Protein AF-A0A8S3WGL8-F1 (afdb_monomer)

Structure (mmCIF, N/CA/C/O backbone):
data_AF-A0A8S3WGL8-F1
#
_entry.id   AF-A0A8S3WGL8-F1
#
loop_
_atom_site.group_PDB
_atom_site.id
_atom_site.type_symbol
_atom_site.label_atom_id
_atom_site.label_alt_id
_atom_site.label_comp_id
_atom_site.label_asym_id
_atom_site.label_entity_id
_atom_site.label_seq_id
_atom_site.pdbx_PDB_ins_code
_atom_site.Cartn_x
_atom_site.Cartn_y
_atom_site.Cartn_z
_atom_site.occupancy
_atom_site.B_iso_or_equiv
_atom_site.auth_seq_id
_atom_site.auth_comp_id
_atom_site.auth_asym_id
_atom_site.auth_atom_id
_atom_site.pdbx_PDB_model_num
ATOM 1 N N . MET A 1 1 ? -26.548 -2.249 -25.557 1.00 45.59 1 MET A N 1
ATOM 2 C CA . MET A 1 1 ? -25.460 -3.125 -25.079 1.00 45.5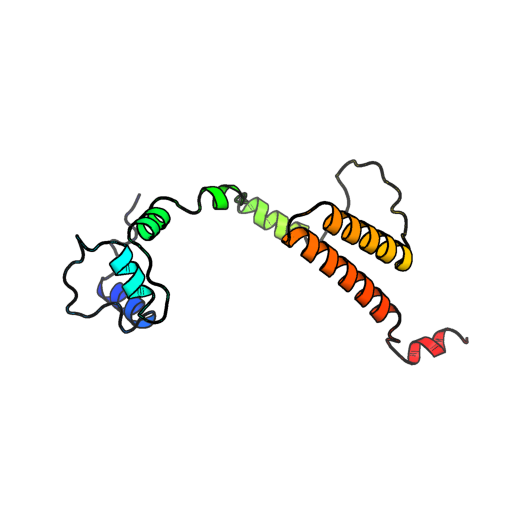9 1 MET A CA 1
ATOM 3 C C . MET A 1 1 ? -25.748 -4.535 -25.557 1.00 45.59 1 MET A C 1
ATOM 5 O O . MET A 1 1 ? -26.813 -5.055 -25.252 1.00 45.59 1 MET A O 1
ATOM 9 N N . ALA A 1 2 ? -24.888 -5.096 -26.409 1.00 48.62 2 ALA A N 1
ATOM 10 C CA . ALA A 1 2 ? -25.060 -6.462 -26.892 1.00 48.62 2 ALA A CA 1
ATOM 11 C C . ALA A 1 2 ? -24.835 -7.428 -25.722 1.00 48.62 2 ALA A C 1
ATOM 13 O O . ALA A 1 2 ? -23.879 -7.272 -24.969 1.00 48.62 2 ALA A O 1
ATOM 14 N N . ASN A 1 3 ? -25.736 -8.391 -25.542 1.00 60.00 3 ASN A N 1
ATOM 15 C CA . ASN A 1 3 ? -25.666 -9.349 -24.446 1.00 60.00 3 ASN A CA 1
ATOM 16 C C . ASN A 1 3 ? -24.610 -10.415 -24.796 1.00 60.00 3 ASN A C 1
ATOM 18 O O . ASN A 1 3 ? -24.931 -11.477 -25.329 1.00 60.00 3 ASN A O 1
ATOM 22 N N . CYS A 1 4 ? -23.331 -10.094 -24.576 1.00 61.06 4 CYS A N 1
ATOM 23 C CA . CYS A 1 4 ? -22.170 -10.924 -24.935 1.00 61.06 4 CYS A CA 1
ATOM 24 C C . CYS A 1 4 ? -22.188 -12.318 -24.275 1.00 61.06 4 CYS A C 1
ATOM 26 O O . CYS A 1 4 ? -21.467 -13.220 -24.694 1.00 61.06 4 CYS A O 1
ATOM 28 N N . SER A 1 5 ? -23.033 -12.506 -23.261 1.00 62.00 5 SER A N 1
ATOM 29 C CA . SER A 1 5 ? -23.250 -13.757 -22.535 1.00 62.00 5 SER A CA 1
ATOM 30 C C . SER A 1 5 ? -24.232 -14.719 -23.217 1.00 62.00 5 SER A C 1
ATOM 32 O O . SER A 1 5 ? -24.219 -15.907 -22.902 1.00 62.00 5 SER A O 1
ATOM 34 N N . ALA A 1 6 ? -25.044 -14.268 -24.183 1.00 66.75 6 ALA A N 1
ATOM 35 C CA . ALA A 1 6 ? -26.105 -15.089 -24.783 1.00 66.75 6 ALA A CA 1
ATOM 36 C C . ALA A 1 6 ? -25.588 -16.296 -25.592 1.00 66.75 6 ALA A C 1
ATOM 38 O O . ALA A 1 6 ? -26.323 -17.256 -25.811 1.00 66.75 6 ALA A O 1
ATOM 39 N N . ASN A 1 7 ? -24.324 -16.265 -26.028 1.00 73.88 7 ASN A N 1
ATOM 40 C CA . ASN A 1 7 ? -23.706 -17.344 -26.806 1.00 73.88 7 ASN A CA 1
ATOM 41 C C . ASN A 1 7 ? -22.939 -18.363 -25.945 1.00 73.88 7 ASN A C 1
ATOM 43 O O . ASN A 1 7 ? -22.407 -19.349 -26.464 1.00 73.88 7 ASN A O 1
ATOM 47 N N . VAL A 1 8 ? -22.850 -18.139 -24.632 1.00 77.88 8 VAL A N 1
ATOM 48 C CA . VAL A 1 8 ? -22.117 -19.030 -23.733 1.00 77.88 8 VAL A CA 1
ATOM 49 C C . VAL A 1 8 ? -23.042 -20.153 -23.275 1.00 77.88 8 VAL A C 1
ATOM 51 O O . VAL A 1 8 ? -24.105 -19.927 -22.704 1.00 77.88 8 VAL A O 1
ATOM 54 N N . LYS A 1 9 ? -22.631 -21.403 -23.507 1.00 83.06 9 LYS A N 1
ATOM 55 C CA . LYS A 1 9 ? -23.386 -22.573 -23.041 1.00 83.06 9 LYS A CA 1
ATOM 56 C C . LYS A 1 9 ? -23.398 -22.603 -21.510 1.00 83.06 9 LYS A C 1
ATOM 58 O O . LYS A 1 9 ? -22.333 -22.588 -20.895 1.00 83.06 9 LYS A O 1
ATOM 63 N N . ALA A 1 10 ? -24.575 -22.774 -20.906 1.00 79.00 10 ALA A N 1
ATOM 64 C CA . ALA A 1 10 ? -24.733 -22.903 -19.452 1.00 79.00 10 ALA A CA 1
ATOM 65 C C . ALA A 1 10 ? -23.841 -24.006 -18.846 1.00 79.00 10 ALA A C 1
ATOM 67 O O . ALA A 1 10 ? -23.271 -23.844 -17.771 1.00 79.00 10 ALA A O 1
ATOM 68 N N . SER A 1 11 ? -23.623 -25.105 -19.577 1.00 79.69 11 SER A N 1
ATOM 69 C CA . SER A 1 11 ? -22.723 -26.183 -19.151 1.00 79.69 11 SER A CA 1
ATOM 70 C C . SER A 1 11 ? -21.254 -25.765 -19.051 1.00 79.69 11 SER A C 1
ATOM 72 O O . SER A 1 11 ? -20.514 -26.351 -18.264 1.00 79.69 11 SER A O 1
ATOM 74 N N . LEU A 1 12 ? -20.818 -24.771 -19.832 1.00 81.50 12 LEU A N 1
ATOM 75 C CA . LEU A 1 12 ? -19.470 -24.216 -19.746 1.00 81.50 12 LEU A CA 1
ATOM 76 C C . LEU A 1 12 ? -19.343 -23.311 -18.518 1.00 81.50 12 LEU A C 1
ATOM 78 O O . LEU A 1 12 ? -18.393 -23.463 -17.760 1.00 81.50 12 LEU A O 1
ATOM 82 N N . ILE A 1 13 ? -20.343 -22.457 -18.279 1.00 78.88 13 ILE A N 1
ATOM 83 C CA . ILE A 1 13 ? -20.420 -21.596 -17.089 1.00 78.88 13 ILE A CA 1
ATOM 84 C C . ILE A 1 13 ? -20.370 -22.453 -15.818 1.00 78.88 13 ILE A C 1
ATOM 86 O O . ILE A 1 13 ? -19.513 -22.244 -14.962 1.00 78.88 13 ILE A O 1
ATOM 90 N N . ASN A 1 14 ? -21.202 -23.494 -15.738 1.00 76.12 14 ASN A N 1
ATOM 91 C CA . ASN A 1 14 ? -21.251 -24.382 -14.575 1.00 76.12 14 ASN A CA 1
ATOM 92 C C . ASN A 1 14 ? -19.921 -25.111 -14.327 1.00 76.12 14 ASN A C 1
ATOM 94 O O . ASN A 1 14 ? -19.530 -25.303 -13.178 1.00 76.12 14 ASN A O 1
ATOM 98 N N . LYS A 1 15 ? -19.198 -25.505 -15.384 1.00 80.44 15 LYS A N 1
ATOM 99 C CA . LYS A 1 15 ? -17.867 -26.119 -15.246 1.00 80.44 15 LYS A CA 1
ATOM 100 C C . LYS A 1 15 ? -16.833 -25.134 -14.707 1.00 80.44 15 LYS A C 1
ATOM 102 O O . LYS A 1 15 ? -16.057 -25.515 -13.833 1.00 80.44 15 LYS A O 1
ATOM 107 N N . SER A 1 16 ? -16.841 -23.893 -15.192 1.00 79.94 16 SER A N 1
ATOM 108 C CA . SER A 1 16 ? -15.930 -22.848 -14.716 1.00 79.94 16 SER A CA 1
ATOM 109 C C . SER A 1 16 ? -16.115 -22.585 -13.221 1.00 79.94 16 SER A C 1
ATOM 111 O O . SER A 1 16 ? -15.141 -22.568 -12.474 1.00 79.94 16 SER A O 1
ATOM 113 N N . TRP A 1 17 ? -17.364 -22.485 -12.759 1.00 76.19 17 TRP A N 1
ATOM 114 C CA . TRP A 1 17 ? -17.659 -22.261 -11.342 1.00 76.19 17 TRP A CA 1
ATOM 115 C C . TRP A 1 17 ? -17.350 -23.471 -10.456 1.00 76.19 17 TRP A C 1
ATOM 117 O O . TRP A 1 17 ? -16.758 -23.294 -9.394 1.00 76.19 17 TRP A O 1
ATOM 127 N N . LYS A 1 18 ? -17.647 -24.704 -10.899 1.00 76.88 18 LYS A N 1
ATOM 128 C CA . LYS A 1 18 ? -17.277 -25.927 -10.155 1.00 76.88 18 LYS A CA 1
ATOM 129 C C . LYS A 1 18 ? -15.760 -26.043 -9.934 1.00 76.88 18 LYS A C 1
ATOM 131 O O . LYS A 1 18 ? -15.344 -26.604 -8.926 1.00 76.88 18 LYS A O 1
ATOM 136 N N . SER A 1 19 ? -14.937 -25.518 -10.847 1.00 78.44 19 SER A N 1
ATOM 137 C CA . SER A 1 19 ? -13.475 -25.520 -10.691 1.00 78.44 19 SER A CA 1
ATOM 138 C C . SER A 1 19 ? -12.977 -24.514 -9.655 1.00 78.44 19 SER A C 1
ATOM 140 O O . SER A 1 19 ? -11.975 -24.779 -8.997 1.00 78.44 19 SER A O 1
ATOM 142 N N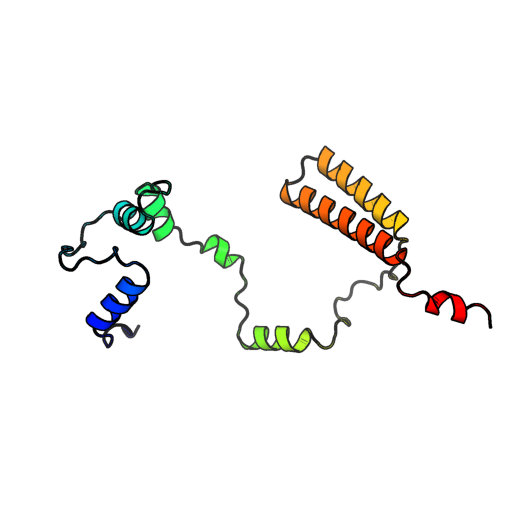 . LEU A 1 20 ? -13.628 -23.355 -9.546 1.00 76.94 20 LEU A N 1
ATOM 143 C CA . LEU A 1 20 ? -13.240 -22.303 -8.605 1.00 76.94 20 LEU A CA 1
ATOM 144 C C . LEU A 1 20 ? -13.791 -22.572 -7.206 1.00 76.94 20 LEU A C 1
ATOM 146 O O . LEU A 1 20 ? -13.126 -22.287 -6.215 1.00 76.94 20 LEU A O 1
ATOM 150 N N . HIS A 1 21 ? -14.990 -23.146 -7.125 1.00 71.69 21 HIS A N 1
ATOM 151 C CA . HIS A 1 21 ? -15.639 -23.442 -5.860 1.00 71.69 21 HIS A CA 1
ATOM 152 C C . HIS A 1 21 ? -16.443 -24.755 -5.949 1.00 71.69 21 HIS A C 1
ATOM 154 O O . HIS A 1 21 ? -17.634 -24.742 -6.279 1.00 71.69 21 HIS A O 1
ATOM 160 N N . PRO A 1 22 ? -15.817 -25.907 -5.628 1.00 70.56 22 PRO A N 1
ATOM 161 C CA . PRO A 1 22 ? -16.401 -27.241 -5.823 1.00 70.56 22 PRO A CA 1
ATOM 162 C C . PRO A 1 22 ? -17.739 -27.503 -5.114 1.00 70.56 22 PRO A C 1
ATOM 164 O O . PRO A 1 22 ? -18.446 -28.432 -5.492 1.00 70.56 22 PRO A O 1
ATOM 167 N N . GLY A 1 23 ? -18.100 -26.699 -4.108 1.00 68.56 23 GLY A N 1
ATOM 168 C CA . GLY A 1 23 ? -19.368 -26.802 -3.372 1.00 68.56 23 GLY A CA 1
ATOM 169 C C . GLY A 1 23 ? -20.367 -25.670 -3.630 1.00 68.56 23 GLY A C 1
ATOM 170 O O . GLY A 1 23 ? -21.372 -25.604 -2.934 1.00 68.56 23 GLY A O 1
ATOM 171 N N . PHE A 1 24 ? -20.089 -24.747 -4.563 1.00 67.62 24 PHE A N 1
ATOM 172 C CA . PHE A 1 24 ? -20.945 -23.566 -4.746 1.00 67.62 24 PHE A CA 1
ATOM 173 C C . PHE A 1 24 ? -22.240 -23.890 -5.489 1.00 67.62 24 PHE A C 1
ATOM 175 O O . PHE A 1 24 ? -23.304 -23.512 -5.019 1.00 67.62 24 PHE A O 1
ATOM 182 N N . LEU A 1 25 ? -22.151 -24.619 -6.605 1.00 65.19 25 LEU A N 1
ATOM 183 C CA . LEU A 1 25 ? -23.302 -25.006 -7.425 1.00 65.19 25 LEU A CA 1
ATOM 184 C C . LEU A 1 25 ? -23.539 -26.507 -7.293 1.00 65.19 25 LEU A C 1
ATOM 186 O O . LEU A 1 25 ? -22.805 -27.320 -7.867 1.00 65.19 25 LEU A O 1
ATOM 190 N N . THR A 1 26 ? -24.571 -26.875 -6.549 1.00 62.56 26 THR A N 1
ATOM 191 C CA . THR A 1 26 ? -25.097 -28.235 -6.549 1.00 62.56 26 THR A CA 1
ATOM 192 C C . THR A 1 26 ? -26.167 -28.344 -7.634 1.00 62.56 26 THR A C 1
ATOM 194 O O . THR A 1 26 ? -26.885 -27.395 -7.924 1.00 62.56 26 THR A O 1
ATOM 197 N N . GLU A 1 27 ? -26.286 -29.504 -8.280 1.00 60.25 27 GLU A N 1
ATOM 198 C CA . GLU A 1 27 ? -27.272 -29.717 -9.361 1.00 60.25 27 GLU A CA 1
ATOM 199 C C . GLU A 1 27 ? -28.739 -29.642 -8.890 1.00 60.25 27 GLU A C 1
ATOM 201 O O . GLU A 1 27 ? -29.640 -29.729 -9.717 1.00 60.25 27 GLU A O 1
ATOM 206 N N . ASN A 1 28 ? -28.968 -29.449 -7.586 1.00 58.50 28 ASN A N 1
ATOM 207 C CA . ASN A 1 28 ? -30.276 -29.357 -6.940 1.00 58.50 28 AS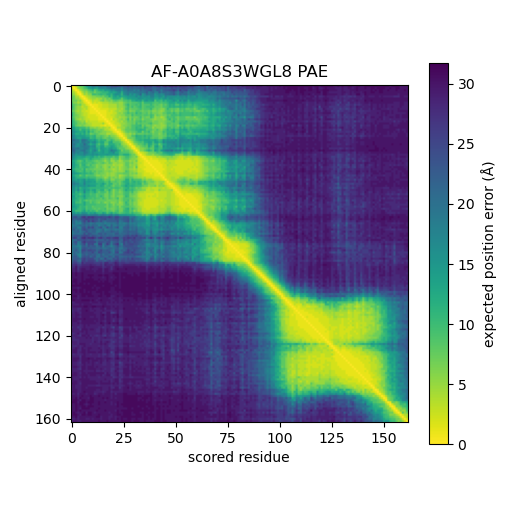N A CA 1
ATOM 208 C C . ASN A 1 28 ? -30.576 -27.961 -6.368 1.00 58.50 28 ASN A C 1
ATOM 210 O O . ASN A 1 28 ? -31.539 -27.822 -5.617 1.00 58.50 28 ASN A O 1
ATOM 214 N N . ASP A 1 29 ? -29.756 -26.948 -6.655 1.00 62.78 29 ASP A N 1
ATOM 215 C CA . ASP A 1 29 ? -30.074 -25.583 -6.234 1.00 62.78 29 ASP A CA 1
ATOM 216 C C . ASP A 1 29 ? -31.291 -25.069 -7.033 1.00 62.78 29 ASP A C 1
ATOM 218 O O . ASP A 1 29 ? -31.271 -25.025 -8.266 1.00 62.78 29 ASP A O 1
ATOM 222 N N . GLU A 1 30 ? -32.377 -24.738 -6.325 1.00 62.03 30 GLU A N 1
ATOM 223 C CA . GLU A 1 30 ? -33.564 -24.074 -6.884 1.00 62.03 30 GLU A CA 1
ATOM 224 C C . GLU A 1 30 ? -33.207 -22.670 -7.407 1.00 62.03 30 GLU A C 1
ATOM 226 O O . GLU A 1 30 ? -32.242 -22.075 -6.923 1.00 62.03 30 GLU A O 1
ATOM 231 N N . PRO A 1 31 ? -33.947 -22.118 -8.391 1.00 62.38 31 PRO A N 1
ATOM 232 C CA . PRO A 1 31 ? -33.697 -20.763 -8.879 1.00 62.38 31 PRO A CA 1
ATOM 233 C C . PRO A 1 31 ? -33.783 -19.757 -7.723 1.00 62.38 31 PRO A C 1
ATOM 235 O O . PRO A 1 31 ? -34.837 -19.556 -7.124 1.00 62.38 31 PRO A O 1
ATOM 238 N N . GLU A 1 32 ? -32.642 -19.148 -7.397 1.00 63.19 32 GLU A N 1
ATOM 239 C CA . GLU A 1 32 ? -32.449 -18.241 -6.262 1.00 63.19 32 GLU A CA 1
ATOM 240 C C . GLU A 1 32 ? -32.954 -16.810 -6.562 1.00 63.19 32 GLU A C 1
ATOM 242 O O . GLU A 1 32 ? -32.300 -15.836 -6.199 1.00 63.19 32 GLU A O 1
ATOM 247 N N . ASP A 1 33 ? -34.112 -16.663 -7.219 1.00 64.56 33 ASP A N 1
ATOM 248 C CA . ASP A 1 33 ? -34.643 -15.348 -7.631 1.00 64.56 33 ASP A CA 1
ATOM 249 C C . ASP A 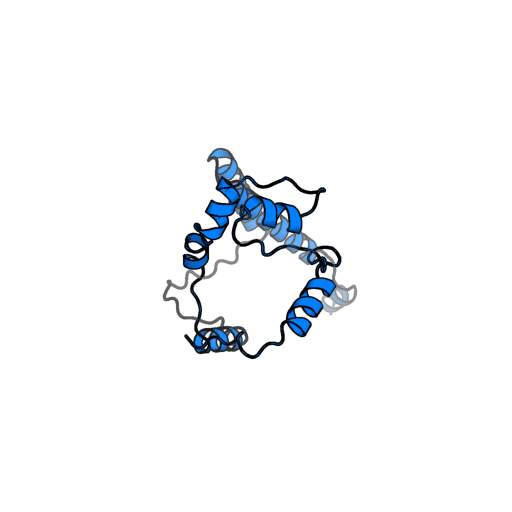1 33 ? -34.977 -14.436 -6.425 1.00 64.56 33 ASP A C 1
ATOM 251 O O . ASP A 1 33 ? -34.916 -13.215 -6.544 1.00 64.56 33 ASP A O 1
ATOM 255 N N . ASP A 1 34 ? -35.247 -15.020 -5.248 1.00 69.50 34 ASP A N 1
ATOM 256 C CA . ASP A 1 34 ? -35.646 -14.311 -4.017 1.00 69.50 34 ASP A CA 1
ATOM 257 C C . ASP A 1 34 ? -34.645 -14.469 -2.847 1.00 69.50 34 ASP A C 1
ATOM 259 O O . ASP A 1 34 ? -34.992 -14.267 -1.677 1.00 69.50 34 ASP A O 1
ATOM 263 N N . VAL A 1 35 ? -33.398 -14.878 -3.106 1.00 80.12 35 VAL A N 1
ATOM 264 C CA . VAL A 1 35 ? -32.416 -15.092 -2.027 1.00 80.12 35 VAL A CA 1
ATOM 265 C C . VAL A 1 35 ? -31.761 -13.766 -1.602 1.00 80.12 35 VAL A C 1
ATOM 267 O O . VAL A 1 35 ? -31.171 -13.090 -2.443 1.00 80.12 35 VAL A O 1
ATOM 270 N N . PRO A 1 36 ? -31.788 -13.399 -0.298 1.00 85.69 36 PRO A N 1
ATOM 271 C CA . PRO A 1 36 ? -31.110 -12.201 0.199 1.00 85.69 36 PRO A CA 1
ATOM 272 C C . PRO A 1 36 ? -29.606 -12.224 -0.087 1.00 85.69 36 PRO A C 1
ATOM 274 O O . PRO A 1 36 ? -28.954 -13.269 0.020 1.00 85.69 36 PRO A O 1
ATOM 277 N N . LEU A 1 37 ? -29.037 -11.063 -0.403 1.00 86.19 37 LEU A N 1
ATOM 278 C CA . LEU A 1 37 ? -27.677 -10.954 -0.919 1.00 86.19 37 LEU A CA 1
ATOM 279 C C . LEU A 1 37 ? -26.629 -11.405 0.109 1.00 86.19 37 LEU A C 1
ATOM 281 O O . LEU A 1 37 ? -25.653 -12.069 -0.249 1.00 86.19 37 LEU A O 1
ATOM 285 N N . ALA A 1 38 ? -26.854 -11.151 1.400 1.00 86.31 38 ALA A N 1
ATOM 286 C CA . ALA A 1 38 ? -25.973 -11.639 2.457 1.00 86.31 38 ALA A CA 1
ATOM 287 C C . ALA A 1 38 ? -25.918 -13.165 2.511 1.00 86.31 38 ALA A C 1
ATOM 289 O O . ALA A 1 38 ? -24.858 -13.731 2.773 1.00 86.31 38 ALA A O 1
ATOM 290 N N . LYS A 1 39 ? -27.025 -13.860 2.224 1.00 85.50 39 LYS A N 1
ATOM 291 C CA . LYS A 1 39 ? -27.045 -15.328 2.211 1.00 85.50 39 LYS A CA 1
ATOM 292 C C . LYS A 1 39 ? -26.159 -15.879 1.090 1.00 85.50 39 LYS A C 1
ATOM 294 O O . LYS A 1 39 ? -25.443 -16.853 1.320 1.00 85.50 39 LYS A O 1
ATOM 299 N N . LEU A 1 40 ? -26.145 -15.224 -0.073 1.00 84.50 40 LEU A N 1
ATOM 300 C CA . LEU A 1 40 ? -25.267 -15.577 -1.194 1.00 84.50 40 LEU A CA 1
ATOM 301 C C . LEU A 1 40 ? -23.792 -15.319 -0.864 1.00 84.50 40 LEU A C 1
ATOM 303 O O . LEU A 1 40 ? -22.950 -16.199 -1.049 1.00 84.50 40 LEU A O 1
ATOM 307 N N . PHE A 1 41 ? -23.474 -14.149 -0.309 1.00 85.44 41 PHE A N 1
ATOM 308 C CA . PHE A 1 41 ? -22.104 -13.817 0.091 1.00 85.44 41 PHE A CA 1
ATOM 309 C C . PHE A 1 41 ? -21.562 -14.751 1.167 1.00 85.44 41 PHE A C 1
ATOM 311 O O . PHE A 1 41 ? -20.430 -15.219 1.075 1.00 85.44 41 PHE A O 1
ATOM 318 N N . ASN A 1 42 ? -22.376 -15.066 2.168 1.00 85.44 42 ASN A N 1
ATOM 319 C CA . ASN A 1 42 ? -21.986 -15.961 3.246 1.00 85.44 42 ASN A CA 1
ATOM 320 C C . ASN A 1 42 ? -21.826 -17.411 2.765 1.00 85.44 42 ASN A C 1
ATOM 322 O O . ASN A 1 42 ? -20.947 -18.124 3.251 1.00 85.44 42 ASN A O 1
ATOM 326 N N . ARG A 1 43 ? -22.606 -17.834 1.758 1.00 80.69 43 ARG A N 1
ATOM 327 C CA . ARG A 1 43 ? -22.416 -19.112 1.051 1.00 80.69 43 ARG A CA 1
ATOM 328 C C . ARG A 1 43 ? -21.084 -19.149 0.295 1.00 80.69 43 ARG A C 1
ATOM 330 O O . ARG A 1 43 ? -20.427 -20.187 0.302 1.00 80.69 43 ARG A O 1
ATOM 337 N N . LEU A 1 44 ? -20.684 -18.038 -0.328 1.00 79.69 44 LEU A N 1
ATOM 338 C CA . LEU A 1 44 ? -19.414 -17.921 -1.054 1.00 79.69 44 LEU A CA 1
ATOM 339 C C . LEU A 1 44 ? -18.199 -17.873 -0.116 1.00 79.69 44 LEU A C 1
ATOM 341 O O . LEU A 1 44 ? -17.174 -18.478 -0.409 1.00 79.69 44 LEU A O 1
ATOM 345 N N . ARG A 1 45 ? -18.309 -17.149 1.002 1.00 79.00 45 ARG A N 1
ATOM 346 C CA . ARG A 1 45 ? -17.220 -16.977 1.974 1.00 79.00 45 ARG A CA 1
ATOM 347 C C . ARG A 1 45 ? -16.995 -18.239 2.823 1.00 79.00 45 ARG A C 1
ATOM 349 O O . ARG A 1 45 ? -15.881 -18.525 3.244 1.00 79.00 45 ARG A O 1
ATOM 356 N N . GLY A 1 46 ? -18.044 -19.037 3.021 1.00 73.69 46 GLY A N 1
ATOM 357 C CA . GLY A 1 46 ? -17.993 -20.256 3.823 1.00 73.69 46 GLY A CA 1
ATOM 358 C C . GLY A 1 46 ? -18.049 -19.982 5.330 1.00 73.69 46 GLY A C 1
ATOM 359 O O . GLY A 1 46 ? -18.054 -18.844 5.792 1.00 73.69 46 GLY A O 1
ATOM 360 N N . SER A 1 47 ? -18.119 -21.053 6.124 1.00 70.12 47 SER A N 1
ATOM 361 C CA . SER A 1 47 ? -18.400 -20.973 7.569 1.00 70.12 47 SER A CA 1
ATOM 362 C C . SER A 1 47 ? -17.236 -20.482 8.440 1.00 70.12 47 SER A C 1
ATOM 364 O O . SER A 1 47 ? -17.420 -20.312 9.642 1.00 70.12 47 SER A O 1
ATOM 366 N N . ASN A 1 48 ? -16.038 -20.317 7.872 1.00 72.88 48 ASN A N 1
ATOM 367 C CA . ASN A 1 48 ? -14.825 -19.984 8.628 1.00 72.88 48 ASN A CA 1
ATOM 368 C C . ASN A 1 48 ? -14.613 -18.476 8.798 1.00 72.88 48 ASN A C 1
ATOM 370 O O . ASN A 1 48 ? -13.803 -18.072 9.629 1.00 72.88 48 ASN A O 1
ATOM 374 N N . ASP A 1 49 ? -15.341 -17.665 8.034 1.00 78.44 49 ASP A N 1
ATOM 375 C CA . ASP A 1 49 ? -15.180 -16.220 8.014 1.00 78.44 49 ASP A CA 1
ATOM 376 C C . ASP A 1 49 ? -16.361 -15.488 8.669 1.00 78.44 49 ASP A C 1
ATOM 378 O O . ASP A 1 49 ? -17.474 -16.028 8.754 1.00 78.44 49 ASP A O 1
ATOM 382 N N . PRO A 1 50 ? -16.150 -14.230 9.107 1.00 84.56 50 PRO A N 1
ATOM 383 C CA . PRO A 1 50 ? -17.216 -13.388 9.626 1.00 84.56 50 PRO A CA 1
ATOM 384 C C . PRO A 1 50 ? -18.349 -13.259 8.607 1.00 84.56 50 PRO A C 1
ATOM 386 O O . PRO A 1 50 ? -18.121 -12.924 7.439 1.00 84.56 50 PRO A O 1
ATOM 389 N N . GLN A 1 51 ? -19.564 -13.532 9.075 1.00 85.81 51 GLN A N 1
ATOM 390 C CA . GLN A 1 51 ? -20.782 -13.434 8.282 1.00 85.81 51 GLN A CA 1
ATOM 391 C C . GLN A 1 51 ? -21.122 -11.964 8.042 1.00 85.81 51 GLN A C 1
ATOM 393 O O . GLN A 1 51 ? -21.113 -11.172 8.984 1.00 85.81 51 GLN A O 1
ATOM 398 N N . ILE A 1 52 ? -21.449 -11.615 6.800 1.00 88.62 52 ILE A N 1
ATOM 399 C CA . ILE A 1 52 ? -21.891 -10.264 6.453 1.00 88.62 52 ILE A CA 1
ATOM 400 C C . ILE A 1 52 ? -23.381 -10.098 6.742 1.00 88.62 52 ILE A C 1
ATOM 402 O O . ILE A 1 52 ? -24.165 -11.044 6.593 1.00 88.62 52 ILE A O 1
ATOM 406 N N . SER A 1 53 ? -23.768 -8.889 7.142 1.00 89.56 53 SER A N 1
ATOM 407 C CA . SER A 1 53 ? -25.172 -8.492 7.291 1.00 89.56 53 SER A CA 1
ATOM 408 C C . SER A 1 53 ? -25.797 -8.166 5.931 1.00 89.56 53 SER A C 1
ATOM 410 O O . SER A 1 53 ? -25.096 -7.762 5.008 1.00 89.56 53 SER A O 1
ATOM 412 N N . GLU A 1 54 ? -27.124 -8.267 5.809 1.00 90.06 54 GLU A N 1
ATOM 413 C CA . GLU A 1 54 ? -27.841 -7.848 4.592 1.00 90.06 54 GLU A CA 1
ATOM 414 C C . GLU A 1 54 ? -27.617 -6.363 4.288 1.00 90.06 54 GLU A C 1
ATOM 416 O O . GLU A 1 54 ? -27.432 -6.002 3.134 1.00 90.06 54 GLU A O 1
ATOM 421 N N . ALA A 1 55 ? -27.549 -5.508 5.312 1.00 87.69 55 ALA A N 1
ATOM 422 C CA . ALA A 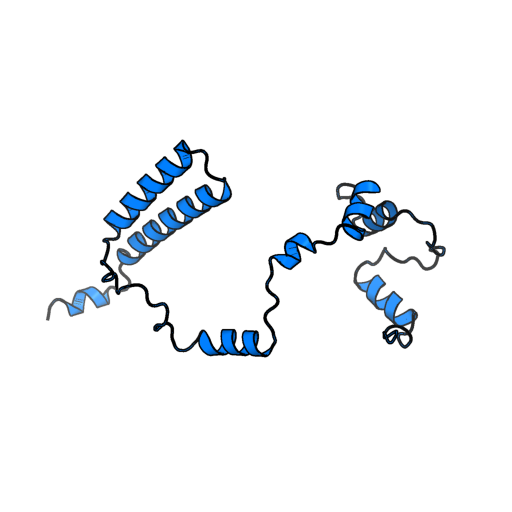1 55 ? -27.280 -4.083 5.116 1.00 87.69 55 ALA A CA 1
ATOM 423 C C . ALA A 1 55 ? -25.891 -3.834 4.502 1.00 87.69 55 ALA A C 1
ATOM 425 O O . ALA A 1 55 ? -25.766 -3.044 3.574 1.00 87.69 55 ALA A O 1
ATOM 426 N N . GLU A 1 56 ? -24.875 -4.558 4.976 1.00 86.19 56 GLU A N 1
ATOM 427 C CA . GLU A 1 56 ? -23.498 -4.482 4.473 1.00 86.19 56 GLU A CA 1
ATOM 428 C C . GLU A 1 56 ? -23.395 -5.064 3.055 1.00 86.19 56 GLU A C 1
ATOM 430 O O . GLU A 1 56 ? -22.756 -4.487 2.182 1.00 86.19 56 GLU A O 1
ATOM 435 N N . ALA A 1 57 ? -24.100 -6.167 2.786 1.00 87.75 57 ALA A N 1
ATOM 436 C CA . ALA A 1 57 ? -24.173 -6.764 1.456 1.00 87.75 57 ALA A CA 1
ATOM 437 C C . ALA A 1 57 ? -24.771 -5.792 0.423 1.00 87.75 57 ALA A C 1
ATOM 439 O O . ALA A 1 57 ? -24.242 -5.641 -0.679 1.00 87.75 57 ALA A O 1
ATOM 440 N N . GLN A 1 58 ? -25.868 -5.121 0.787 1.00 86.94 58 GLN A N 1
ATOM 441 C CA . GLN A 1 58 ? -26.529 -4.125 -0.059 1.00 86.94 58 GLN A CA 1
ATOM 442 C C . GLN A 1 58 ? -25.677 -2.863 -0.226 1.00 86.94 58 GLN A C 1
ATOM 444 O O . GLN A 1 58 ? -25.636 -2.295 -1.319 1.00 86.94 58 GLN A O 1
ATOM 449 N N . GLU A 1 59 ? -24.966 -2.449 0.826 1.00 84.88 59 GLU A N 1
ATOM 450 C CA . GLU A 1 59 ? -23.992 -1.360 0.763 1.00 84.88 59 GLU A CA 1
ATOM 451 C C . GLU A 1 59 ? -22.862 -1.682 -0.216 1.00 84.88 59 GLU A C 1
ATOM 453 O O . GLU A 1 59 ? -22.509 -0.823 -1.003 1.00 84.88 59 GLU A O 1
ATOM 458 N N . TRP A 1 60 ? -22.356 -2.914 -0.276 1.00 83.25 60 TRP A N 1
ATOM 459 C CA . TRP A 1 60 ? -21.327 -3.284 -1.257 1.00 83.25 60 TRP A CA 1
ATOM 460 C C . TRP A 1 60 ? -21.868 -3.360 -2.689 1.00 83.25 60 TRP A C 1
ATOM 462 O O . TRP A 1 60 ? -21.153 -3.053 -3.641 1.00 83.25 60 TRP A O 1
ATOM 472 N N . ALA A 1 61 ? -23.123 -3.785 -2.861 1.00 81.38 61 ALA A N 1
ATOM 473 C CA . ALA A 1 61 ? -23.756 -3.862 -4.177 1.00 81.38 61 ALA A CA 1
ATOM 474 C C . ALA A 1 61 ? -24.164 -2.492 -4.738 1.00 81.38 61 ALA A C 1
ATOM 476 O O . ALA A 1 61 ? -24.187 -2.317 -5.955 1.00 81.38 61 ALA A O 1
ATOM 477 N N . THR A 1 62 ? -24.504 -1.543 -3.864 1.00 79.69 62 THR A N 1
ATOM 478 C CA . THR A 1 62 ? -25.027 -0.219 -4.247 1.00 79.69 62 THR A CA 1
ATOM 479 C C . THR A 1 62 ? -23.985 0.881 -4.076 1.00 79.69 62 THR A C 1
ATOM 481 O O . THR A 1 62 ? -23.850 1.761 -4.920 1.00 79.69 62 THR A O 1
ATOM 484 N N . GLY A 1 63 ? -23.245 0.838 -2.974 1.00 65.38 63 GLY A N 1
ATOM 485 C CA . GLY A 1 63 ? -22.081 1.662 -2.690 1.00 65.38 63 GLY A CA 1
ATOM 486 C C . GLY A 1 63 ? -20.875 1.051 -3.376 1.00 65.38 63 GLY A C 1
ATOM 487 O O . GLY A 1 63 ? -20.003 0.459 -2.742 1.00 65.38 63 GLY A O 1
ATOM 488 N N . GLY A 1 64 ? -20.846 1.168 -4.702 1.00 57.81 64 GLY A N 1
ATOM 489 C CA . GLY A 1 64 ? -19.646 0.841 -5.445 1.00 57.81 64 GLY A CA 1
ATOM 490 C C . GLY A 1 64 ? -18.463 1.616 -4.866 1.00 57.81 64 GLY A C 1
ATOM 491 O O . GLY A 1 64 ? -18.606 2.742 -4.381 1.00 57.81 64 GLY A O 1
ATOM 492 N N . ALA A 1 65 ? -17.268 1.041 -4.983 1.00 56.84 65 ALA A N 1
ATOM 493 C CA . ALA A 1 65 ? -15.997 1.713 -4.729 1.00 56.84 65 ALA A CA 1
ATOM 494 C C . ALA A 1 65 ? -15.775 2.929 -5.655 1.00 56.84 65 ALA A C 1
ATOM 496 O O . ALA A 1 65 ? -14.647 3.336 -5.862 1.00 56.84 65 ALA A O 1
ATOM 497 N N . GLU A 1 66 ? -16.821 3.498 -6.252 1.00 57.62 66 GLU A N 1
ATOM 498 C CA . GLU A 1 66 ? -16.807 4.578 -7.226 1.00 57.62 66 GLU A CA 1
ATOM 499 C C . GLU A 1 66 ? -16.158 5.833 -6.652 1.00 57.62 66 GLU A C 1
ATOM 501 O O . GLU A 1 66 ? -15.400 6.487 -7.353 1.00 57.62 66 GLU A O 1
ATOM 506 N N . SER A 1 67 ? -16.361 6.126 -5.364 1.00 59.81 67 SER A N 1
ATOM 507 C CA . SER A 1 67 ? -15.681 7.243 -4.697 1.00 59.81 67 SER A CA 1
ATOM 508 C C . SER A 1 67 ? -14.171 7.016 -4.526 1.00 59.81 67 SER A C 1
ATOM 510 O O . SER A 1 67 ? -13.407 7.980 -4.564 1.00 59.81 67 SER A O 1
ATOM 512 N N . GLU A 1 68 ? -13.726 5.763 -4.377 1.00 60.72 68 GLU A N 1
ATOM 513 C CA . GLU A 1 68 ? -12.308 5.365 -4.371 1.00 60.72 68 GLU A CA 1
ATOM 514 C C . GLU A 1 68 ? -11.745 5.258 -5.799 1.00 60.72 68 GLU A C 1
ATOM 516 O O . GLU A 1 68 ? -10.615 5.658 -6.056 1.00 60.72 68 GLU A O 1
ATOM 521 N N . LEU A 1 69 ? -12.542 4.774 -6.753 1.00 59.16 69 LEU A N 1
ATOM 522 C CA . LEU A 1 69 ? -12.217 4.668 -8.177 1.00 59.16 69 LEU A CA 1
ATOM 523 C C . LEU A 1 69 ? -12.083 6.040 -8.824 1.00 59.16 69 LEU A C 1
ATOM 525 O O . LEU A 1 69 ? -11.242 6.217 -9.693 1.00 59.16 69 LEU A O 1
ATOM 529 N N . GLN A 1 70 ? -12.836 7.032 -8.353 1.00 58.41 70 GLN A N 1
ATOM 530 C CA . GLN A 1 70 ? -12.714 8.418 -8.789 1.00 58.41 70 GLN A CA 1
ATOM 531 C C . GLN A 1 70 ? -11.399 9.068 -8.331 1.00 58.41 70 GLN A C 1
ATOM 533 O O . GLN A 1 70 ? -11.044 10.130 -8.838 1.00 58.41 70 GLN A O 1
ATOM 538 N N . ARG A 1 71 ? -10.654 8.437 -7.406 1.00 56.19 71 ARG A N 1
ATOM 539 C CA . ARG A 1 71 ? -9.273 8.827 -7.078 1.00 56.19 71 ARG A CA 1
ATOM 540 C C . ARG A 1 71 ? -8.243 8.243 -8.042 1.00 56.19 71 ARG A C 1
ATOM 542 O O . ARG A 1 71 ? -7.119 8.735 -8.073 1.00 56.19 71 ARG A O 1
ATOM 549 N N . TYR A 1 72 ? -8.592 7.197 -8.787 1.00 64.06 72 TYR A 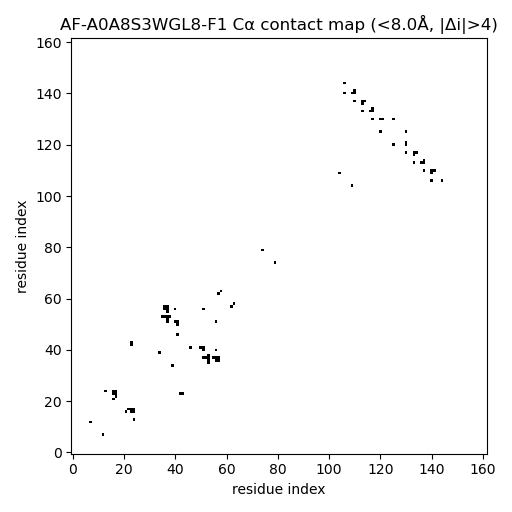N 1
ATOM 550 C CA . TYR A 1 72 ? -7.728 6.653 -9.822 1.00 64.06 72 TYR A CA 1
ATOM 551 C C . TYR A 1 72 ? -8.047 7.370 -11.131 1.00 64.06 72 TYR A C 1
ATOM 553 O O . TYR A 1 72 ? -9.076 7.133 -11.762 1.00 64.06 72 TYR A O 1
ATOM 561 N N . GLU A 1 73 ? -7.160 8.277 -11.527 1.00 66.56 73 GLU A N 1
ATOM 562 C CA . GLU A 1 73 ? -7.193 8.859 -12.861 1.00 66.56 73 GLU A CA 1
ATOM 563 C C . GLU A 1 73 ? -6.925 7.734 -13.867 1.00 66.56 73 GLU A C 1
ATOM 565 O O . GLU A 1 73 ? -5.848 7.136 -13.897 1.00 66.56 73 GLU A O 1
ATOM 570 N N . GLY A 1 74 ? -7.961 7.361 -14.618 1.00 70.69 74 GLY A N 1
ATOM 571 C CA . GLY A 1 74 ? -7.855 6.350 -15.657 1.00 70.69 74 GLY A CA 1
ATOM 572 C C . GLY A 1 74 ? -7.030 6.907 -16.803 1.00 70.69 74 GLY A C 1
ATOM 573 O O . GLY A 1 74 ? -7.584 7.583 -17.666 1.00 70.69 74 GLY A O 1
ATOM 574 N N . LEU A 1 75 ? -5.726 6.637 -16.791 1.00 78.25 75 LEU A N 1
ATOM 575 C CA . LEU A 1 75 ? -4.851 6.962 -17.911 1.00 78.25 75 LEU A CA 1
ATOM 576 C C . LEU A 1 75 ? -5.366 6.261 -19.167 1.00 78.25 75 LEU A C 1
ATOM 578 O O . LEU A 1 75 ? -5.732 5.081 -19.132 1.00 78.25 75 LEU A O 1
ATOM 582 N N . ASN A 1 76 ? -5.406 6.991 -20.274 1.00 81.44 76 ASN A N 1
ATOM 583 C CA . ASN A 1 76 ? -5.762 6.418 -21.561 1.00 81.44 76 ASN A CA 1
ATOM 584 C C . ASN A 1 76 ? -4.601 5.571 -22.122 1.00 81.44 76 ASN A C 1
ATOM 586 O O . ASN A 1 76 ? -3.457 5.693 -21.685 1.00 81.44 76 ASN A O 1
ATOM 590 N N . ASP A 1 77 ? -4.882 4.708 -23.100 1.00 81.75 77 ASP A N 1
ATOM 591 C CA . ASP A 1 77 ? -3.885 3.782 -23.659 1.00 81.75 77 ASP A CA 1
ATOM 592 C C . ASP A 1 77 ? -2.616 4.497 -24.171 1.00 81.75 77 ASP A C 1
ATOM 594 O O . ASP A 1 77 ? -1.513 3.970 -24.034 1.00 81.75 77 ASP A O 1
ATOM 598 N N . GLU A 1 78 ? -2.744 5.708 -24.722 1.00 82.50 78 GLU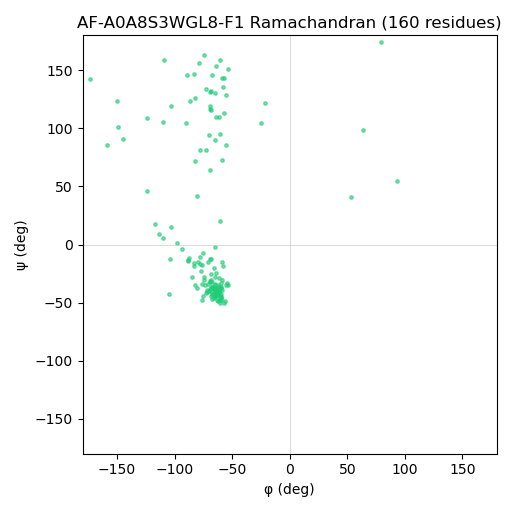 A N 1
ATOM 599 C CA . GLU A 1 78 ? -1.625 6.521 -25.215 1.00 82.50 78 GLU A CA 1
ATOM 600 C C . GLU A 1 78 ? -0.798 7.087 -24.052 1.00 82.50 78 GLU A C 1
ATOM 602 O O . GLU A 1 78 ? 0.429 7.065 -24.108 1.00 82.50 78 GLU A O 1
ATOM 607 N N . GLU A 1 79 ? -1.447 7.515 -22.966 1.00 82.50 79 GLU A N 1
ATOM 608 C CA . GLU A 1 79 ? -0.792 7.959 -21.725 1.00 82.50 79 GLU A CA 1
ATOM 609 C C . GLU A 1 79 ? -0.073 6.812 -21.011 1.00 82.50 79 GLU A C 1
ATOM 611 O O . GLU A 1 79 ? 1.020 7.007 -20.483 1.00 82.50 79 GLU A O 1
ATOM 616 N N . ILE A 1 80 ? -0.639 5.603 -21.035 1.00 81.38 80 ILE A N 1
ATOM 617 C CA . ILE A 1 80 ? 0.006 4.402 -20.491 1.00 81.38 80 ILE A CA 1
ATOM 618 C C . ILE A 1 80 ? 1.252 4.060 -21.313 1.00 81.38 80 ILE A C 1
ATOM 620 O O . ILE A 1 80 ? 2.311 3.796 -20.746 1.00 81.38 80 ILE A O 1
ATOM 624 N N . VAL A 1 81 ? 1.151 4.084 -22.646 1.00 84.44 81 VAL A N 1
ATOM 625 C CA . VAL A 1 81 ? 2.299 3.833 -23.530 1.00 84.44 81 VAL A CA 1
ATOM 626 C C . VAL A 1 81 ? 3.373 4.902 -23.338 1.00 84.44 81 VAL A C 1
ATOM 628 O O . VAL A 1 81 ? 4.547 4.556 -23.258 1.00 84.44 81 VAL A O 1
ATOM 631 N N . LEU A 1 82 ? 2.994 6.173 -23.198 1.00 78.31 82 LEU A N 1
ATOM 632 C CA . LEU A 1 82 ? 3.935 7.258 -22.919 1.00 78.31 82 LEU A CA 1
ATOM 633 C C . LEU A 1 82 ? 4.598 7.112 -21.548 1.00 78.31 82 LEU A C 1
ATOM 635 O O . LEU A 1 82 ? 5.812 7.232 -21.478 1.00 78.31 82 LEU A O 1
ATOM 639 N N . ALA A 1 83 ? 3.862 6.783 -20.483 1.00 74.56 83 ALA A N 1
ATOM 640 C CA . ALA A 1 83 ? 4.452 6.536 -19.165 1.00 74.56 83 ALA A CA 1
ATOM 641 C C . ALA A 1 83 ? 5.471 5.384 -19.208 1.00 74.56 83 ALA A C 1
ATOM 643 O O . ALA A 1 83 ? 6.571 5.507 -18.681 1.00 74.56 83 ALA A O 1
ATOM 644 N N . VAL A 1 84 ? 5.147 4.300 -19.919 1.00 75.62 84 VAL A N 1
ATOM 645 C CA . VAL A 1 84 ? 6.049 3.150 -20.088 1.00 75.62 84 VAL A CA 1
ATOM 646 C C . VAL A 1 84 ? 7.261 3.488 -20.966 1.00 75.62 84 VAL A C 1
ATOM 648 O O . VAL A 1 84 ? 8.336 2.935 -20.757 1.00 75.62 84 VAL A O 1
ATOM 651 N N . MET A 1 85 ? 7.113 4.378 -21.950 1.00 69.38 85 MET A N 1
ATOM 652 C CA . MET A 1 85 ? 8.205 4.777 -22.846 1.00 69.38 85 MET A CA 1
ATOM 653 C C . MET A 1 85 ? 9.084 5.906 -22.285 1.00 69.38 85 MET A C 1
ATOM 655 O O . MET A 1 85 ? 10.260 5.962 -22.630 1.00 69.38 85 MET A O 1
ATOM 659 N N . CYS A 1 86 ? 8.550 6.783 -21.432 1.00 60.84 86 CYS A N 1
ATOM 660 C CA . CYS A 1 86 ? 9.274 7.898 -20.808 1.00 60.84 86 CYS A CA 1
ATOM 661 C C . CYS A 1 86 ? 9.978 7.516 -19.495 1.00 60.84 86 CYS A C 1
ATOM 663 O O . CYS A 1 86 ? 10.799 8.286 -19.005 1.00 60.84 86 CYS A O 1
ATOM 665 N N . GLU A 1 87 ? 9.701 6.345 -18.911 1.00 56.38 87 GLU A N 1
ATOM 666 C CA . GLU A 1 87 ? 10.412 5.886 -17.706 1.00 56.38 87 GLU A CA 1
ATOM 667 C C . GLU A 1 87 ? 11.875 5.478 -17.966 1.00 56.38 87 GLU A C 1
ATOM 669 O O . GLU A 1 87 ? 12.650 5.415 -17.010 1.00 56.38 87 GLU A O 1
ATOM 674 N N . ASP A 1 88 ? 12.280 5.271 -19.227 1.00 54.97 88 ASP A N 1
ATOM 675 C CA . ASP A 1 88 ? 13.652 4.862 -19.574 1.00 54.97 88 ASP A CA 1
ATOM 676 C C . ASP A 1 88 ? 14.543 5.982 -20.146 1.00 54.97 88 ASP A C 1
ATOM 678 O O . ASP A 1 88 ? 15.759 5.816 -20.159 1.00 54.97 88 ASP A O 1
ATOM 682 N N . ASP A 1 89 ? 14.003 7.144 -20.529 1.00 56.06 89 ASP A N 1
ATOM 683 C CA . ASP A 1 89 ? 14.796 8.287 -20.999 1.00 56.06 89 ASP A CA 1
ATOM 684 C C . ASP A 1 89 ? 14.075 9.608 -20.660 1.00 56.06 89 ASP A C 1
ATOM 686 O O . ASP A 1 89 ? 12.948 9.827 -21.086 1.00 56.06 89 ASP A O 1
ATOM 690 N N . GLU A 1 90 ? 14.757 10.504 -19.933 1.00 56.34 90 GLU A N 1
ATOM 691 C CA . GLU A 1 90 ? 14.317 11.857 -19.513 1.00 56.34 90 GLU A CA 1
ATOM 692 C C . GLU A 1 90 ? 13.644 11.996 -18.127 1.00 56.34 90 GLU A C 1
ATOM 694 O O . GLU A 1 90 ? 12.658 12.702 -17.938 1.00 56.34 90 GLU A O 1
ATOM 699 N N . GLN A 1 91 ? 14.331 11.534 -17.072 1.00 49.69 91 GLN A N 1
ATOM 700 C CA . GLN A 1 91 ? 14.417 12.350 -15.846 1.00 49.69 91 GLN A CA 1
ATOM 701 C C . GLN A 1 91 ? 15.293 13.588 -16.107 1.00 49.69 91 GLN A C 1
ATOM 703 O O . GLN A 1 91 ? 16.370 13.705 -15.535 1.00 49.69 91 GLN A O 1
ATOM 708 N N . ASN A 1 92 ? 14.875 14.487 -17.000 1.00 52.75 92 ASN A N 1
ATOM 709 C CA . ASN A 1 92 ? 15.450 15.824 -17.145 1.00 52.75 92 ASN A CA 1
ATOM 710 C C . ASN A 1 92 ? 14.363 16.800 -17.627 1.00 52.75 92 ASN A C 1
ATOM 712 O O . ASN A 1 92 ? 14.058 16.861 -18.808 1.00 52.75 92 ASN A O 1
ATOM 716 N N . GLU A 1 93 ? 13.852 17.574 -16.668 1.00 51.28 93 GLU A N 1
ATOM 717 C CA . GLU A 1 93 ? 13.383 18.960 -16.830 1.00 51.28 93 GLU A CA 1
ATOM 718 C C . GLU A 1 93 ? 12.189 19.253 -17.761 1.00 51.28 93 GLU A C 1
ATOM 720 O O . GLU A 1 93 ? 12.360 19.564 -18.931 1.00 51.28 93 GLU A O 1
ATOM 725 N N . ASP A 1 94 ? 10.998 19.396 -17.167 1.00 46.34 94 ASP A N 1
ATOM 726 C CA . ASP A 1 94 ? 10.332 20.712 -17.131 1.00 46.34 94 ASP A CA 1
ATOM 727 C C . ASP A 1 94 ? 9.293 20.765 -15.999 1.00 46.34 94 ASP A C 1
ATOM 729 O O . ASP A 1 94 ? 8.102 20.508 -16.157 1.00 46.34 94 ASP A O 1
ATOM 733 N N . ASN A 1 95 ? 9.763 21.110 -14.807 1.00 42.81 95 ASN A N 1
ATOM 734 C CA . ASN A 1 95 ? 8.970 21.969 -13.951 1.00 42.81 95 ASN A CA 1
ATOM 735 C C . ASN A 1 95 ? 9.892 23.137 -13.646 1.00 42.81 95 ASN A C 1
ATOM 737 O O . ASN A 1 95 ? 10.898 22.954 -12.961 1.00 42.81 95 ASN A O 1
ATOM 741 N N . SER A 1 96 ? 9.582 24.301 -14.213 1.00 47.25 96 SER A N 1
ATOM 742 C CA . SER A 1 96 ? 10.200 25.588 -13.902 1.00 47.25 96 SER A CA 1
ATOM 743 C C . SER A 1 96 ? 10.006 25.931 -12.419 1.00 47.25 96 SER A C 1
ATOM 745 O O . SER A 1 96 ? 9.240 26.817 -12.041 1.00 47.25 96 SER A O 1
ATOM 747 N N . VAL A 1 97 ? 10.733 25.226 -11.568 1.00 45.41 97 VAL A N 1
ATOM 748 C CA . VAL A 1 97 ? 11.091 25.622 -10.221 1.00 45.41 97 VAL A CA 1
ATOM 749 C C . VAL A 1 97 ? 12.538 26.051 -10.365 1.00 45.41 97 VAL A C 1
ATOM 751 O O . VAL A 1 97 ? 13.360 25.267 -10.833 1.00 45.41 97 VAL A O 1
ATOM 754 N N . GLU A 1 98 ? 12.806 27.318 -10.052 1.00 49.34 98 GLU A N 1
ATOM 755 C CA . GLU A 1 98 ? 14.140 27.860 -9.783 1.00 49.34 98 GLU A CA 1
ATOM 756 C C . GLU A 1 98 ? 15.093 26.731 -9.382 1.00 49.34 98 GLU A C 1
ATOM 758 O O . GLU A 1 98 ? 14.776 26.009 -8.435 1.00 49.34 98 GLU A O 1
ATOM 763 N N . ASP A 1 99 ? 16.197 26.551 -10.120 1.00 46.03 99 ASP A N 1
ATOM 764 C CA . ASP A 1 99 ? 17.282 25.632 -9.770 1.00 46.03 99 ASP A CA 1
ATOM 765 C C . ASP A 1 99 ? 17.759 25.995 -8.362 1.00 46.03 99 ASP A C 1
ATOM 767 O O . ASP A 1 99 ? 18.652 26.820 -8.143 1.00 46.03 99 ASP A O 1
ATOM 771 N N . LEU A 1 100 ? 17.074 25.430 -7.369 1.00 51.62 100 LEU A N 1
ATOM 772 C CA . LEU A 1 100 ? 17.451 25.459 -5.981 1.00 51.62 100 LEU A CA 1
ATOM 773 C C . LEU A 1 100 ? 18.627 24.511 -5.925 1.00 51.62 100 LEU A C 1
ATOM 775 O O . LEU A 1 100 ? 18.451 23.337 -5.597 1.00 51.62 100 LEU A O 1
ATOM 779 N N . ALA A 1 101 ? 19.789 25.049 -6.314 1.00 58.09 101 ALA A N 1
ATOM 780 C CA . ALA A 1 101 ? 21.084 24.403 -6.370 1.00 58.09 101 ALA A CA 1
ATOM 781 C C . ALA A 1 101 ? 21.096 23.249 -5.382 1.00 58.09 101 ALA A C 1
ATOM 783 O O . ALA A 1 101 ? 21.087 23.479 -4.167 1.00 58.09 101 ALA A O 1
ATOM 784 N N . SER A 1 102 ? 20.992 22.029 -5.909 1.00 58.34 102 SER A N 1
ATOM 785 C CA . SER A 1 102 ? 20.684 20.847 -5.114 1.00 58.34 102 SER A CA 1
ATOM 786 C C . SER A 1 102 ? 21.782 20.668 -4.068 1.00 58.34 102 SER A C 1
ATOM 788 O O . SER A 1 102 ? 22.884 20.171 -4.320 1.00 58.34 102 SER A O 1
ATOM 790 N N . LYS A 1 103 ? 21.519 21.191 -2.866 1.00 69.56 103 LYS A N 1
ATOM 791 C CA . LYS A 1 103 ? 22.519 21.273 -1.812 1.00 69.56 103 LYS A CA 1
ATOM 792 C C . LYS A 1 103 ? 22.782 19.845 -1.379 1.00 69.56 103 LYS A C 1
ATOM 794 O O . LYS A 1 103 ? 21.886 19.173 -0.876 1.00 69.56 103 LYS A O 1
ATOM 799 N N . LYS A 1 104 ? 24.008 19.364 -1.592 1.00 72.00 104 LYS A N 1
ATOM 800 C CA . LYS A 1 104 ? 24.436 18.041 -1.125 1.00 72.00 104 LYS A CA 1
ATOM 801 C C . LYS A 1 104 ? 24.417 18.032 0.402 1.00 72.00 104 LYS A C 1
ATOM 803 O O . LYS A 1 104 ? 25.402 18.389 1.043 1.00 72.00 104 LYS A O 1
ATOM 808 N N . VAL A 1 105 ? 23.276 17.661 0.971 1.00 75.19 105 VAL A N 1
ATOM 809 C CA . VAL A 1 105 ? 23.101 17.453 2.407 1.00 75.19 105 VAL A CA 1
ATOM 810 C C . VAL A 1 105 ? 23.894 16.211 2.795 1.00 75.19 105 VAL A C 1
ATOM 812 O O . VAL A 1 105 ? 23.822 15.172 2.134 1.00 75.19 105 VAL A O 1
ATOM 815 N N . ALA A 1 106 ? 24.692 16.308 3.855 1.00 80.69 106 ALA A N 1
ATOM 816 C CA . ALA A 1 106 ? 25.429 15.152 4.345 1.00 80.69 106 ALA A CA 1
ATOM 817 C C . ALA A 1 106 ? 24.458 14.107 4.921 1.00 80.69 106 ALA A C 1
ATOM 819 O O . ALA A 1 106 ? 23.483 14.456 5.581 1.00 80.69 106 ALA A O 1
ATOM 820 N N . ASN A 1 107 ? 24.764 12.812 4.784 1.00 76.06 107 ASN A N 1
ATOM 821 C CA . ASN A 1 107 ? 23.917 11.744 5.341 1.00 76.06 107 ASN A CA 1
ATOM 822 C C . ASN A 1 107 ? 23.646 11.917 6.850 1.00 76.06 107 ASN A C 1
ATOM 824 O O . ASN A 1 107 ? 22.576 11.568 7.335 1.00 76.06 107 ASN A O 1
ATOM 828 N N . SER A 1 108 ? 24.599 12.463 7.614 1.00 78.94 108 SER A N 1
ATOM 829 C CA . SER A 1 108 ? 24.409 12.770 9.039 1.00 78.94 108 SER A CA 1
ATOM 830 C C . SER A 1 108 ? 23.408 13.899 9.288 1.00 78.94 108 SER A C 1
ATOM 832 O O . SER A 1 108 ? 22.658 13.841 10.257 1.00 78.94 108 SER A O 1
ATOM 834 N N . GLU A 1 109 ? 23.399 14.908 8.422 1.00 83.69 109 GLU A N 1
ATOM 835 C CA . GLU A 1 109 ? 22.489 16.052 8.486 1.00 83.69 109 GLU A CA 1
ATOM 836 C C . GLU A 1 109 ? 21.072 15.632 8.078 1.00 83.69 109 GLU A C 1
ATOM 838 O O . GLU A 1 109 ? 20.119 15.941 8.788 1.00 83.69 109 GLU A O 1
ATOM 843 N N . ALA A 1 110 ? 20.945 14.804 7.035 1.00 83.00 110 ALA A N 1
ATOM 844 C CA . ALA A 1 110 ? 19.676 14.204 6.624 1.00 83.00 110 ALA A CA 1
ATOM 845 C C . ALA A 1 110 ? 19.046 13.343 7.737 1.00 83.00 110 ALA A C 1
ATOM 847 O O . ALA A 1 110 ? 17.865 13.490 8.043 1.00 83.00 110 ALA A O 1
ATOM 848 N N . VAL A 1 111 ? 19.835 12.488 8.404 1.00 84.25 111 VAL A N 1
ATOM 849 C CA . VAL A 1 111 ? 19.352 11.697 9.555 1.00 84.25 111 VAL A CA 1
ATOM 850 C C . VAL A 1 111 ? 18.921 12.603 10.715 1.00 84.25 111 VAL A C 1
ATOM 852 O O . VAL A 1 111 ? 17.928 12.315 11.380 1.00 84.25 111 VAL A O 1
ATOM 855 N N . GLY A 1 112 ? 19.644 13.699 10.963 1.00 87.62 112 GLY A N 1
ATOM 856 C CA . GLY A 1 112 ? 19.274 14.690 11.976 1.00 87.62 112 GLY A CA 1
ATOM 857 C C . GLY A 1 112 ? 17.930 15.355 11.677 1.00 87.62 112 GLY A C 1
ATOM 858 O O . GLY A 1 112 ? 17.055 15.373 12.540 1.00 87.62 112 GLY A O 1
ATOM 859 N N . ALA A 1 113 ? 17.743 15.825 10.443 1.00 88.56 113 ALA A N 1
ATOM 860 C CA . ALA A 1 113 ? 16.501 16.447 9.997 1.00 88.56 113 ALA A CA 1
ATOM 861 C C . ALA A 1 113 ? 15.303 15.488 10.099 1.00 88.56 113 ALA A C 1
ATOM 863 O O . ALA A 1 113 ? 14.267 15.866 10.642 1.00 88.56 113 ALA A O 1
ATOM 864 N N . LEU A 1 114 ? 15.463 14.228 9.672 1.00 89.38 114 LEU A N 1
ATOM 865 C CA . LEU A 1 114 ? 14.405 13.213 9.759 1.00 89.38 114 LEU A CA 1
ATOM 866 C C . LEU A 1 114 ? 14.027 12.872 11.207 1.00 89.38 114 LEU A C 1
ATOM 868 O O . LEU A 1 114 ? 12.850 12.698 11.502 1.00 89.38 114 LEU A O 1
ATOM 872 N N . ASN A 1 115 ? 14.992 12.815 12.130 1.00 90.19 115 ASN A N 1
ATOM 873 C CA . ASN A 1 115 ? 14.696 12.599 13.551 1.00 90.19 115 ASN A CA 1
ATOM 874 C C . ASN A 1 115 ? 13.921 13.768 14.172 1.00 90.19 115 ASN A C 1
ATOM 876 O O . ASN A 1 115 ? 13.034 13.544 14.994 1.00 90.19 115 ASN A O 1
ATOM 880 N N . THR A 1 116 ? 14.246 15.005 13.789 1.00 93.12 116 THR A N 1
ATOM 881 C CA . THR A 1 116 ? 13.511 16.193 14.241 1.00 93.12 116 THR A CA 1
ATOM 882 C C . THR A 1 116 ? 12.098 16.223 13.663 1.00 93.12 116 THR A C 1
ATOM 884 O O . THR A 1 116 ? 11.154 16.461 14.409 1.00 93.12 116 THR A O 1
ATOM 887 N N . ALA A 1 117 ? 11.939 15.923 12.370 1.00 91.38 117 ALA A N 1
ATOM 888 C CA . ALA A 1 117 ? 10.630 15.842 11.723 1.00 91.38 117 ALA A CA 1
ATOM 889 C C . ALA A 1 117 ? 9.748 14.753 12.350 1.00 91.38 117 ALA A C 1
ATOM 891 O O . ALA A 1 117 ? 8.570 14.984 12.593 1.00 91.38 117 ALA A O 1
ATOM 892 N N . LEU A 1 118 ? 10.328 13.594 12.676 1.00 90.75 118 LEU A N 1
ATOM 893 C CA . LEU A 1 118 ? 9.609 12.494 13.316 1.00 90.75 118 LEU A CA 1
ATOM 894 C C . LEU A 1 118 ? 9.129 12.859 14.727 1.00 90.75 118 LEU A C 1
ATOM 896 O O . LEU A 1 118 ? 7.970 12.617 15.036 1.00 90.75 118 LEU A O 1
ATOM 900 N N . LYS A 1 119 ? 9.972 13.500 15.550 1.00 91.19 119 LYS A N 1
ATOM 901 C CA . LYS A 1 119 ? 9.542 14.016 16.863 1.00 91.19 119 LYS A CA 1
ATOM 902 C C . LYS A 1 119 ? 8.422 15.040 16.734 1.00 91.19 119 LYS A C 1
ATOM 904 O O . LYS A 1 119 ? 7.443 14.974 17.459 1.00 91.19 119 LYS A O 1
ATOM 909 N N . TRP A 1 120 ? 8.563 15.966 15.791 1.00 93.31 120 TRP A N 1
ATOM 910 C CA . TRP A 1 120 ? 7.544 16.978 15.556 1.00 93.31 120 TRP A CA 1
ATOM 911 C C . TRP A 1 120 ? 6.217 16.348 15.105 1.00 93.31 120 TRP A C 1
ATOM 913 O O . TRP A 1 120 ? 5.170 16.739 15.603 1.00 93.31 120 TRP A O 1
ATOM 923 N N . ALA A 1 121 ? 6.247 15.334 14.236 1.00 90.19 121 ALA A N 1
ATOM 924 C CA . ALA A 1 121 ? 5.050 14.607 13.814 1.00 90.19 121 ALA A CA 1
ATOM 925 C C . ALA A 1 121 ? 4.393 13.824 14.968 1.00 90.19 121 ALA A C 1
ATOM 927 O O . ALA A 1 121 ? 3.170 13.820 15.082 1.00 90.19 121 ALA A O 1
ATOM 928 N N . GLU A 1 122 ? 5.196 13.204 15.843 1.00 88.12 122 GLU A N 1
ATOM 929 C CA . GLU A 1 122 ? 4.717 12.507 17.048 1.00 88.12 122 GLU A CA 1
ATOM 930 C C . GLU A 1 122 ? 4.066 13.481 18.053 1.00 88.12 122 GLU A C 1
ATOM 932 O O . GLU A 1 122 ? 3.036 13.149 18.634 1.00 88.12 122 GLU A O 1
ATOM 937 N N . ASP A 1 123 ? 4.608 14.695 18.204 1.00 90.31 123 ASP A N 1
ATOM 938 C CA . ASP A 1 123 ? 4.080 15.730 19.107 1.00 90.31 123 ASP A CA 1
ATOM 939 C C . ASP A 1 123 ? 2.832 16.457 18.558 1.00 90.31 123 ASP A C 1
ATOM 941 O O . ASP A 1 123 ? 2.072 17.038 19.332 1.00 90.31 123 ASP A O 1
ATOM 945 N N . ASN A 1 124 ? 2.617 16.456 17.235 1.00 90.38 124 ASN A N 1
ATOM 946 C CA . ASN A 1 124 ? 1.493 17.137 16.570 1.00 90.38 124 ASN A CA 1
ATOM 947 C C . ASN A 1 124 ? 0.367 16.176 16.131 1.00 90.38 124 ASN A C 1
ATOM 949 O O . ASN A 1 124 ? -0.473 16.568 15.326 1.00 90.38 124 ASN A O 1
ATOM 953 N N . GLU A 1 125 ? 0.347 14.939 16.643 1.00 86.19 125 GLU A N 1
ATOM 954 C CA . GLU A 1 125 ? -0.697 13.928 16.377 1.00 86.19 125 GLU A CA 1
ATOM 955 C C . GLU A 1 125 ? -0.959 13.665 14.876 1.00 86.19 125 GLU A C 1
ATOM 957 O O . GLU A 1 125 ? -2.101 13.516 14.443 1.00 86.19 125 GLU A O 1
ATOM 962 N N . PHE A 1 126 ? 0.107 13.599 14.068 1.00 85.31 126 PHE A N 1
ATOM 963 C CA . PHE A 1 126 ? 0.010 13.253 12.642 1.00 85.31 126 PHE A CA 1
ATOM 964 C C . PHE A 1 126 ? -0.584 11.857 12.420 1.00 85.31 126 PHE A C 1
ATOM 966 O O . PHE A 1 126 ? -0.530 10.991 13.300 1.00 85.31 126 PHE A O 1
ATOM 973 N N . ASP A 1 127 ? -1.114 11.623 11.214 1.00 89.69 127 ASP A N 1
ATOM 974 C CA . ASP A 1 127 ? -1.710 10.337 10.879 1.00 89.69 127 ASP A CA 1
ATOM 975 C C . ASP A 1 127 ? -0.702 9.189 11.065 1.00 89.69 127 ASP A C 1
ATOM 977 O O . ASP A 1 127 ? 0.502 9.296 10.791 1.00 89.69 127 ASP A O 1
ATOM 981 N N . SER A 1 128 ? -1.209 8.049 11.535 1.00 88.19 128 SER A N 1
ATOM 982 C CA . SER A 1 128 ? -0.370 6.893 11.851 1.00 88.19 128 SER A CA 1
ATOM 983 C C . SER A 1 128 ? 0.412 6.398 10.631 1.00 88.19 128 SER A C 1
ATOM 985 O O . SER A 1 128 ? 1.554 5.948 10.778 1.00 88.19 128 SER A O 1
ATOM 987 N N . HIS A 1 129 ? -0.153 6.501 9.425 1.00 89.50 129 HIS A N 1
ATOM 988 C CA . HIS A 1 129 ? 0.530 6.104 8.198 1.00 89.50 129 HIS A CA 1
ATOM 989 C C . HIS A 1 129 ? 1.688 7.051 7.859 1.00 89.50 129 HIS A C 1
ATOM 991 O O . HIS A 1 129 ? 2.759 6.577 7.466 1.00 89.50 129 HIS A O 1
ATOM 997 N N . GLU A 1 130 ? 1.529 8.355 8.088 1.00 87.44 130 GLU A N 1
ATOM 998 C CA . GLU A 1 130 ? 2.566 9.368 7.851 1.00 87.44 130 GLU A CA 1
ATOM 999 C C . GLU A 1 130 ? 3.747 9.210 8.819 1.00 87.44 130 GLU A C 1
ATOM 1001 O O . GLU A 1 130 ? 4.912 9.212 8.405 1.00 87.44 130 GLU A O 1
ATOM 1006 N N . VAL A 1 131 ? 3.472 8.958 10.103 1.00 90.06 131 VAL A N 1
ATOM 1007 C CA . VAL A 1 131 ? 4.514 8.696 11.111 1.00 90.06 131 VAL A CA 1
ATOM 1008 C C . VAL A 1 131 ? 5.285 7.408 10.791 1.00 90.06 131 VAL A C 1
ATOM 1010 O O . VAL A 1 131 ? 6.517 7.361 10.894 1.00 90.06 131 VAL A O 1
ATOM 1013 N N . ILE A 1 132 ? 4.591 6.348 10.359 1.00 92.19 132 ILE A N 1
ATOM 1014 C CA . ILE A 1 132 ? 5.229 5.094 9.927 1.00 92.19 132 ILE A CA 1
ATOM 1015 C C . ILE A 1 132 ? 6.100 5.325 8.686 1.00 92.19 132 ILE A C 1
ATOM 1017 O O . ILE A 1 132 ? 7.203 4.775 8.603 1.00 92.19 132 ILE A O 1
ATOM 1021 N N . PHE A 1 133 ? 5.641 6.141 7.738 1.00 90.56 133 PHE A N 1
ATOM 1022 C CA . PHE A 1 133 ? 6.399 6.482 6.539 1.00 90.56 133 PHE A CA 1
ATOM 1023 C C . PHE A 1 133 ? 7.696 7.234 6.872 1.00 90.56 133 PHE A C 1
ATOM 1025 O O . PHE A 1 133 ? 8.773 6.818 6.434 1.00 90.56 133 PHE A O 1
ATOM 1032 N N . LEU A 1 134 ? 7.633 8.254 7.734 1.00 90.56 134 LEU A N 1
ATOM 1033 C CA . LEU A 1 134 ? 8.817 8.981 8.210 1.00 90.56 134 LEU A CA 1
ATOM 1034 C C . LEU A 1 134 ? 9.822 8.058 8.913 1.00 90.56 134 LEU A C 1
ATOM 1036 O O . LEU A 1 134 ? 11.035 8.170 8.709 1.00 90.56 134 LEU A O 1
ATOM 1040 N N . ARG A 1 135 ? 9.329 7.094 9.699 1.00 91.06 135 ARG A N 1
ATOM 1041 C CA . ARG A 1 135 ? 10.172 6.100 10.374 1.00 91.06 135 ARG A CA 1
ATOM 1042 C C . ARG A 1 135 ? 10.909 5.207 9.373 1.00 91.06 135 ARG A C 1
ATOM 1044 O O . ARG A 1 135 ? 12.118 5.020 9.501 1.00 91.06 135 ARG A O 1
ATOM 1051 N N . ARG A 1 136 ? 10.211 4.727 8.339 1.00 92.25 136 ARG A N 1
ATOM 1052 C CA . ARG A 1 136 ? 10.805 3.920 7.258 1.00 92.25 136 ARG A CA 1
ATOM 1053 C C . ARG A 1 136 ? 11.858 4.697 6.472 1.00 92.25 136 ARG A C 1
ATOM 1055 O O . ARG A 1 136 ? 12.923 4.151 6.195 1.00 92.25 136 ARG A O 1
ATOM 1062 N N . LEU A 1 137 ? 11.596 5.965 6.152 1.00 89.38 137 LEU A N 1
ATOM 1063 C CA . LEU A 1 137 ? 12.564 6.831 5.471 1.00 89.38 137 LEU A CA 1
ATOM 1064 C C . LEU A 1 137 ? 13.844 7.003 6.292 1.00 89.38 137 LEU A C 1
ATOM 1066 O O . LEU A 1 137 ? 14.944 6.817 5.772 1.00 89.38 137 LEU A O 1
ATOM 1070 N N . ARG A 1 138 ? 13.714 7.295 7.590 1.00 89.62 138 ARG A N 1
ATOM 1071 C CA . ARG A 1 138 ? 14.857 7.387 8.508 1.00 89.62 138 ARG A CA 1
ATOM 1072 C C . ARG A 1 138 ? 15.674 6.095 8.518 1.00 89.62 138 ARG A C 1
ATOM 1074 O O . ARG A 1 138 ? 16.900 6.149 8.397 1.00 89.62 138 ARG A O 1
ATOM 1081 N N . ASP A 1 139 ? 15.010 4.951 8.650 1.00 88.44 139 ASP A N 1
ATOM 1082 C CA . ASP A 1 139 ? 15.675 3.648 8.715 1.00 88.44 139 ASP A CA 1
ATOM 1083 C C . ASP A 1 139 ? 16.390 3.321 7.396 1.00 88.44 139 ASP A C 1
ATOM 1085 O O . ASP A 1 139 ? 17.525 2.844 7.411 1.00 88.44 139 ASP A O 1
ATOM 1089 N N . ARG A 1 140 ? 15.798 3.689 6.252 1.00 87.12 140 ARG A N 1
ATOM 1090 C CA . ARG A 1 140 ? 16.416 3.532 4.930 1.00 87.12 140 ARG A CA 1
ATOM 1091 C C . ARG A 1 140 ? 17.662 4.396 4.755 1.00 87.12 140 ARG A C 1
ATOM 1093 O O . ARG A 1 140 ? 18.672 3.922 4.240 1.00 87.12 140 ARG A O 1
ATOM 1100 N N . VAL A 1 141 ? 17.629 5.650 5.206 1.00 82.62 141 VAL A N 1
ATOM 1101 C CA . VAL A 1 141 ? 18.813 6.526 5.173 1.00 82.62 141 VAL A CA 1
ATOM 1102 C C . VAL A 1 141 ? 19.917 5.975 6.082 1.00 82.62 141 VAL A C 1
ATOM 1104 O O . VAL A 1 141 ? 21.098 6.014 5.721 1.00 82.62 141 VAL A O 1
ATOM 1107 N N . PHE A 1 142 ? 19.557 5.416 7.240 1.00 77.94 142 PHE A N 1
ATOM 1108 C CA . PHE A 1 142 ? 20.512 4.762 8.133 1.00 77.94 142 PHE A CA 1
ATOM 1109 C C . PHE A 1 142 ? 21.126 3.501 7.506 1.00 77.94 142 PHE A C 1
ATOM 1111 O O . PHE A 1 142 ? 22.343 3.319 7.550 1.00 77.94 142 PHE A O 1
ATOM 1118 N N . GLU A 1 143 ? 20.315 2.665 6.863 1.00 82.44 143 GLU A N 1
ATOM 1119 C CA . GLU A 1 143 ? 20.778 1.493 6.123 1.00 82.44 143 GLU A CA 1
ATOM 1120 C C . GLU A 1 143 ? 21.737 1.891 4.995 1.00 82.44 143 GLU A C 1
ATOM 1122 O O . GLU A 1 143 ? 22.849 1.370 4.921 1.00 82.44 143 GLU A O 1
ATOM 1127 N N . MET A 1 144 ? 21.372 2.891 4.190 1.00 76.31 144 MET A N 1
ATOM 1128 C CA . MET A 1 144 ? 22.206 3.409 3.103 1.00 76.31 144 MET A CA 1
ATOM 1129 C C . MET A 1 144 ? 23.538 3.966 3.621 1.00 76.31 144 MET A C 1
ATOM 1131 O O . MET A 1 144 ? 24.595 3.783 3.009 1.00 76.31 144 MET A O 1
ATOM 1135 N N . LYS A 1 145 ? 23.528 4.604 4.797 1.00 70.44 145 LYS A N 1
ATOM 1136 C CA . LYS A 1 145 ? 24.752 4.995 5.500 1.00 70.44 145 LYS A CA 1
ATOM 1137 C C . LYS A 1 145 ? 25.596 3.760 5.839 1.00 70.44 145 LYS A C 1
ATOM 1139 O O . LYS A 1 145 ? 26.778 3.744 5.507 1.00 70.44 145 LYS A O 1
ATOM 1144 N N . CYS A 1 146 ? 25.019 2.726 6.448 1.00 71.00 146 CYS A N 1
ATOM 1145 C CA . CYS A 1 146 ? 25.728 1.489 6.789 1.00 71.00 146 CYS A CA 1
ATOM 1146 C C . CYS A 1 146 ? 26.277 0.750 5.559 1.00 71.00 146 CYS A C 1
ATOM 1148 O O . CYS A 1 146 ? 27.403 0.263 5.599 1.00 71.00 146 CYS A O 1
ATOM 1150 N N . GLU A 1 147 ? 25.533 0.691 4.458 1.00 69.75 147 GLU A N 1
ATOM 1151 C CA . GLU A 1 147 ? 25.974 0.072 3.205 1.00 69.75 147 GLU A CA 1
ATOM 1152 C C . GLU A 1 147 ? 27.153 0.795 2.556 1.00 69.75 147 GLU A C 1
ATOM 1154 O O . GLU A 1 147 ? 28.033 0.143 1.993 1.00 69.75 147 GLU A O 1
ATOM 1159 N N . ASN A 1 148 ? 27.218 2.121 2.684 1.00 64.88 148 ASN A N 1
ATOM 1160 C CA . ASN A 1 148 ? 28.366 2.904 2.229 1.00 64.88 148 ASN A CA 1
ATOM 1161 C C . ASN A 1 148 ? 29.635 2.645 3.062 1.00 64.88 148 ASN A C 1
ATOM 1163 O O . ASN A 1 148 ? 30.741 2.804 2.549 1.00 64.88 148 ASN A O 1
ATOM 1167 N N . TYR A 1 149 ? 29.497 2.209 4.319 1.00 63.56 149 TYR A N 1
ATOM 1168 C CA . TYR A 1 149 ? 30.626 1.795 5.163 1.00 63.56 149 TYR A CA 1
ATOM 1169 C C . TYR A 1 149 ? 30.996 0.310 5.015 1.00 63.56 149 TYR A C 1
ATOM 1171 O O . TYR A 1 149 ? 32.075 -0.090 5.460 1.00 63.56 149 TYR A O 1
ATOM 1179 N N . LYS A 1 150 ? 30.154 -0.522 4.382 1.00 63.47 150 LYS A N 1
ATOM 1180 C CA . LYS A 1 150 ? 30.509 -1.912 4.061 1.00 63.47 150 LYS A CA 1
ATOM 1181 C C . LYS A 1 150 ? 31.582 -1.900 2.967 1.00 63.47 150 LYS A C 1
ATOM 1183 O O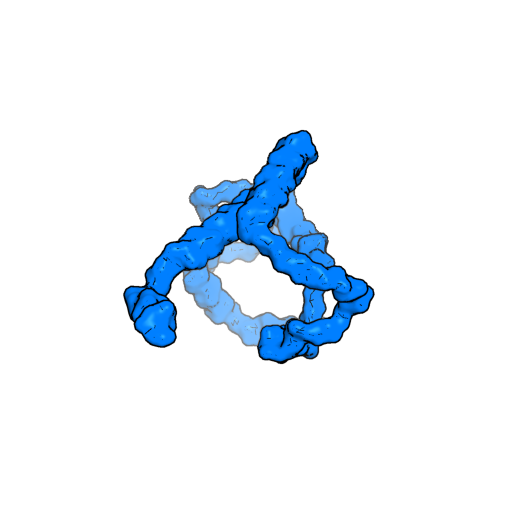 . LYS A 1 150 ? 31.349 -1.444 1.850 1.00 63.47 150 LYS A O 1
ATOM 1188 N N . GLN A 1 151 ? 32.773 -2.411 3.274 1.00 56.94 151 GLN A N 1
ATOM 1189 C CA . GLN A 1 151 ? 33.834 -2.595 2.281 1.00 56.94 151 GLN A CA 1
ATOM 1190 C C . GLN A 1 151 ? 33.357 -3.576 1.201 1.00 56.94 151 GLN A C 1
ATOM 1192 O O . GLN A 1 151 ? 33.224 -4.768 1.455 1.00 56.94 151 GLN A O 1
ATOM 1197 N N . LYS A 1 152 ? 33.102 -3.077 -0.015 1.00 66.44 152 LYS A N 1
ATOM 1198 C CA . LYS A 1 152 ? 32.569 -3.900 -1.115 1.00 66.44 152 LYS A CA 1
ATOM 1199 C C . LYS A 1 152 ? 33.622 -4.793 -1.797 1.00 66.44 152 LYS A C 1
ATOM 1201 O O . LYS A 1 152 ? 33.237 -5.646 -2.587 1.00 66.44 152 LYS A O 1
ATOM 1206 N N . ASN A 1 153 ? 34.926 -4.614 -1.527 1.00 59.22 153 ASN A N 1
ATOM 1207 C CA . ASN A 1 153 ? 36.001 -5.507 -2.000 1.00 59.22 153 ASN A CA 1
ATOM 1208 C C . ASN A 1 153 ? 37.387 -5.155 -1.406 1.00 59.22 153 ASN A C 1
ATOM 1210 O O . ASN A 1 153 ? 37.728 -3.974 -1.318 1.00 59.22 153 ASN A O 1
ATOM 1214 N N . ILE A 1 154 ? 38.220 -6.160 -1.086 1.00 59.31 154 ILE A N 1
ATOM 1215 C CA . ILE A 1 154 ? 39.621 -5.982 -0.621 1.00 59.31 154 ILE A CA 1
ATOM 1216 C C . ILE A 1 154 ? 40.494 -5.276 -1.676 1.00 59.31 154 ILE A C 1
ATOM 1218 O O . ILE A 1 154 ? 41.416 -4.535 -1.340 1.00 59.31 154 ILE A O 1
ATOM 1222 N N . THR A 1 155 ? 40.162 -5.433 -2.958 1.00 59.12 155 THR A N 1
ATOM 1223 C CA . THR A 1 155 ? 40.866 -4.814 -4.094 1.00 59.12 155 THR A CA 1
ATOM 1224 C C . THR A 1 155 ? 40.707 -3.292 -4.177 1.00 59.12 155 THR A C 1
ATOM 1226 O O . THR A 1 155 ? 41.465 -2.639 -4.890 1.00 59.12 155 THR A O 1
ATOM 1229 N N . ASN A 1 156 ? 39.785 -2.687 -3.419 1.00 58.00 156 ASN A N 1
ATOM 1230 C CA . ASN A 1 156 ? 39.657 -1.228 -3.359 1.00 58.00 156 ASN A CA 1
ATOM 1231 C C . ASN A 1 156 ? 40.726 -0.562 -2.470 1.00 58.00 156 ASN A C 1
ATOM 1233 O O . ASN A 1 156 ? 40.947 0.641 -2.601 1.00 58.00 156 ASN A O 1
ATOM 1237 N N . PHE A 1 157 ? 41.419 -1.317 -1.606 1.00 55.12 157 PHE A N 1
ATOM 1238 C CA . PHE A 1 157 ? 42.544 -0.792 -0.819 1.00 55.12 157 PHE A CA 1
ATOM 1239 C C . PHE A 1 157 ? 43.821 -0.623 -1.650 1.00 55.12 157 PHE A C 1
ATOM 1241 O O . PHE A 1 157 ? 44.574 0.324 -1.431 1.00 55.12 157 PHE A O 1
ATOM 1248 N N . SER A 1 158 ? 44.060 -1.492 -2.634 1.00 57.62 158 SER A N 1
ATOM 1249 C CA . SER A 1 158 ? 45.311 -1.506 -3.403 1.00 57.62 158 SER A CA 1
ATOM 1250 C C . SER A 1 1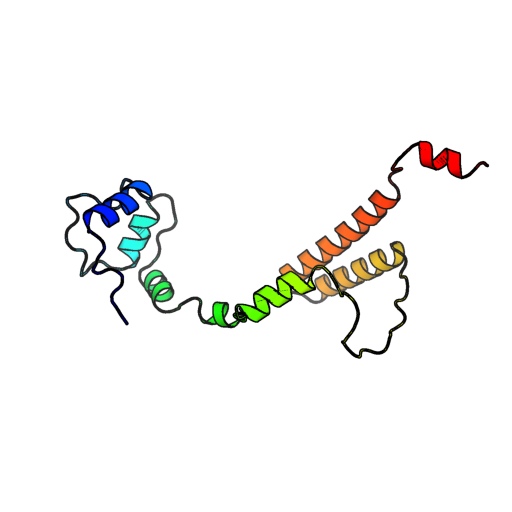58 ? 45.389 -0.443 -4.503 1.00 57.62 158 SER A C 1
ATOM 1252 O O . SER A 1 158 ? 46.485 -0.140 -4.962 1.00 57.62 158 SER A O 1
ATOM 1254 N N . ARG A 1 159 ? 44.272 0.185 -4.899 1.00 55.94 159 ARG A N 1
ATOM 1255 C CA . ARG A 1 159 ? 44.284 1.276 -5.897 1.00 55.94 159 ARG A CA 1
ATOM 1256 C C . ARG A 1 159 ? 44.775 2.615 -5.328 1.00 55.94 159 ARG A C 1
ATOM 1258 O O . ARG A 1 159 ? 45.117 3.501 -6.096 1.00 55.94 159 ARG A O 1
ATOM 1265 N N . LYS A 1 160 ? 44.801 2.786 -4.001 1.00 53.06 160 LYS A N 1
ATOM 1266 C CA . LYS A 1 160 ? 45.126 4.075 -3.359 1.00 53.06 160 LYS A CA 1
ATOM 1267 C C . LYS A 1 160 ? 46.588 4.200 -2.899 1.00 53.06 160 LYS A C 1
ATOM 1269 O O . LYS A 1 160 ? 46.940 5.224 -2.328 1.00 53.06 160 LYS A O 1
ATOM 1274 N N . ILE A 1 161 ? 47.418 3.176 -3.130 1.00 51.94 161 ILE A N 1
ATOM 1275 C CA . ILE A 1 161 ? 48.849 3.145 -2.764 1.00 51.94 161 ILE A CA 1
ATOM 1276 C C . ILE A 1 161 ? 49.714 2.858 -4.010 1.00 51.94 161 ILE A C 1
ATOM 1278 O O . ILE A 1 161 ? 50.596 2.007 -3.985 1.00 51.94 161 ILE A O 1
ATOM 1282 N N . ASN A 1 162 ? 49.432 3.539 -5.122 1.00 39.34 162 ASN A N 1
ATOM 1283 C CA . ASN A 1 162 ? 50.356 3.686 -6.251 1.00 39.34 162 ASN A CA 1
ATOM 1284 C C . ASN A 1 162 ? 50.191 5.080 -6.850 1.00 39.34 162 ASN A C 1
ATOM 1286 O O . ASN A 1 162 ? 49.019 5.481 -7.033 1.00 39.34 162 ASN A O 1
#

Organism: Parnassius apollo (NCBI:txid110799)

Nearest PDB structures (foldseek):
  6ahx-assembly1_A-2  TM=9.650E-01  e=5.625E+00  Geobacillus zalihae

Foldseek 3Di:
DPPPCPPDDPVVVVVVVCVVPVPLDDPPDDPVPPPQQQVNVCSVVDDPDDRDDSVVSVCPVPVPCVVVVVVDDPQDPVRVVCVVVVVVDDPDDDDPDPCPVPPPQDLVRVLVVLVVVLVVCVVVVHDPVVSVVSVVVSVVSVVVVVVVVPDPDPVVVVVVPD

Mean predicted aligned error: 20.66 Å

Solvent-accessible surface area (backbone atoms only — not comparable to full-atom values): 10373 Å² total; per-residue (Å²): 131,82,71,80,65,77,83,59,56,66,72,55,56,54,51,57,48,42,72,78,36,76,80,74,77,59,100,78,68,69,89,68,87,83,62,58,62,19,61,54,52,36,63,73,66,37,92,88,50,89,74,61,48,55,70,57,39,50,41,57,73,67,54,52,66,55,79,63,50,71,70,53,79,80,70,49,75,67,53,50,51,46,54,66,60,43,74,80,59,70,100,65,87,87,71,98,59,78,85,67,70,80,70,86,69,49,74,72,54,52,51,50,52,45,53,52,51,45,52,51,38,66,76,66,72,53,56,71,68,58,55,51,48,52,51,51,53,44,52,50,54,52,48,55,54,53,57,72,68,50,82,90,54,80,73,67,63,65,69,77,77,116

Sequence (162 aa):
MANCSANVKASLINKSWKSLHPGFLTENDEPEDDVPLAKLFNRLRGSNDPQISEAEAQEWATGGAESELQRYEGLNDEEIVLAVMCEDDEQNEDNSVEDLASKKVANSEAVGALNTALKWAEDNEFDSHEVIFLRRLRDRVFEMKCENYKQKNITNFSRKIN

Secondary structure (DSSP, 8-state):
---TTTTS-HHHHHHHHHHH-TTT--TT----TT--HHHHHHHHH-TTSPPPPHHHHHHHHHS-THHHHTTS----HHHHHHHHHHSSS-----------------HHHHHHHHHHHHHHHHHTT--HHHHHHHHHHHHHHHHHHHHHHS---THHHHTT--

Radius of gyration: 28.69 Å; Cα contacts (8 Å, |Δi|>4): 50; chains: 1; bounding box: 86×58×46 Å

pLDDT: mean 73.27, std 13.75, range [39.34, 93.31]